Protein AF-A0AAV1D3T1-F1 (afdb_monomer)

InterPro domains:
  IPR002885 Pentatricopeptide repeat [PF01535] (42-68)
  IPR002885 Pentatricopeptide repeat [PF13812] (79-119)
  IPR002885 Pentatricopeptide repeat [TIGR00756] (79-111)
  IPR011990 Tetratricopeptide-like helical domain superfamily [G3DSA:1.25.40.10] (3-120)
  IPR044578 Pentatricopeptide repeat-containing protein BIR6-like [PTHR47003] (8-113)

Solvent-accessible surface area (backbone atoms only — not comparable to full-atom values): 6789 Å² total; per-residue (Å²): 132,88,79,65,77,54,65,70,56,56,41,50,46,45,72,68,39,84,51,67,65,61,24,49,52,55,63,58,53,54,58,73,43,79,92,45,73,85,50,66,67,45,49,34,54,50,41,43,53,27,28,74,73,65,41,52,72,63,30,51,56,52,51,58,54,44,67,78,75,51,62,45,86,64,41,54,73,38,50,40,43,48,23,40,26,30,22,79,68,70,36,53,68,65,16,50,55,47,55,62,47,29,58,82,53,69,24,77,77,48,75,68,37,55,54,34,64,76,70,87

Sequence (120 aa):
MNSSVPTKHVVAVVKHQKDTLRALEMFNSVRKDEGFKHNVLTYKCMIEKLGYHGKFEVMEDVMAKMRGEIDYALMEGVYISAVRSYGRKRKIQESIDVFERMDFYNCEPSVQAYNGIMNI

Structure (mmCIF, N/CA/C/O backbone):
data_AF-A0AAV1D3T1-F1
#
_entry.id   AF-A0AAV1D3T1-F1
#
loop_
_atom_site.group_PDB
_atom_site.id
_atom_site.type_symbol
_atom_site.label_atom_id
_atom_site.label_alt_id
_atom_site.label_comp_id
_atom_site.label_asym_id
_atom_site.label_entity_id
_atom_site.label_seq_id
_atom_site.pdbx_PDB_ins_code
_atom_site.Cartn_x
_atom_site.Cartn_y
_atom_site.Cartn_z
_atom_site.occupancy
_atom_site.B_iso_or_equiv
_atom_site.auth_seq_id
_atom_site.auth_comp_id
_atom_site.auth_asym_id
_atom_site.auth_atom_id
_atom_site.pdbx_PDB_model_num
ATOM 1 N N . MET A 1 1 ? 12.743 0.289 -30.653 1.00 34.25 1 MET A N 1
ATOM 2 C CA . MET A 1 1 ? 13.675 0.706 -29.583 1.00 34.25 1 MET A CA 1
ATOM 3 C C . MET A 1 1 ? 12.861 0.823 -28.306 1.00 34.25 1 MET A C 1
ATOM 5 O O . MET A 1 1 ? 12.015 1.701 -28.229 1.00 34.25 1 MET A O 1
ATOM 9 N N . ASN A 1 2 ? 13.034 -0.129 -27.384 1.00 39.44 2 ASN A N 1
ATOM 10 C CA . ASN A 1 2 ? 12.244 -0.260 -26.156 1.00 39.44 2 ASN A CA 1
ATOM 11 C C . ASN A 1 2 ? 12.494 0.914 -25.208 1.00 39.44 2 ASN A C 1
ATOM 13 O O . ASN A 1 2 ? 13.458 0.911 -24.444 1.00 39.44 2 ASN A O 1
ATOM 17 N N . SER A 1 3 ? 11.610 1.909 -25.223 1.00 48.03 3 SER A N 1
ATOM 18 C CA . SER A 1 3 ? 11.512 2.876 -24.134 1.00 48.03 3 SER A CA 1
ATOM 19 C C . SER A 1 3 ? 10.741 2.230 -22.982 1.00 48.03 3 S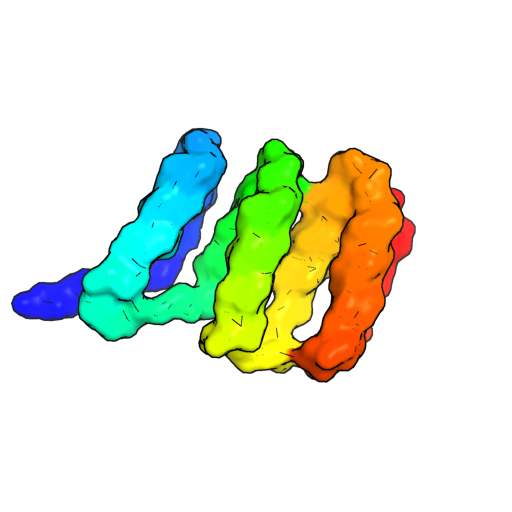ER A C 1
ATOM 21 O O . SER A 1 3 ? 9.543 2.453 -22.829 1.00 48.03 3 SER A O 1
ATOM 23 N N . SER A 1 4 ? 11.412 1.388 -22.193 1.00 64.50 4 SER A N 1
ATOM 24 C CA . SER A 1 4 ? 10.847 0.890 -20.934 1.00 64.50 4 SER A CA 1
ATOM 25 C C . SER A 1 4 ? 10.499 2.092 -20.055 1.00 64.50 4 SER A C 1
ATOM 27 O O . SER A 1 4 ? 11.377 2.906 -19.756 1.00 64.50 4 SER A O 1
ATOM 29 N N . VAL A 1 5 ? 9.223 2.247 -19.686 1.00 72.50 5 VAL A N 1
ATOM 30 C CA . VAL A 1 5 ? 8.771 3.352 -18.836 1.00 72.50 5 VAL A CA 1
ATOM 31 C C . VAL A 1 5 ? 9.469 3.244 -17.479 1.00 72.50 5 VAL A C 1
ATOM 33 O O . VAL A 1 5 ? 9.287 2.259 -16.767 1.00 72.50 5 VAL A O 1
ATOM 36 N N . PRO A 1 6 ? 10.255 4.245 -17.053 1.00 83.62 6 PRO A N 1
ATOM 37 C CA . PRO A 1 6 ? 10.890 4.176 -15.745 1.00 83.62 6 PRO A CA 1
ATOM 38 C C . PRO A 1 6 ? 9.846 4.260 -14.625 1.00 83.62 6 PRO A C 1
ATOM 40 O O . PRO A 1 6 ? 8.975 5.131 -14.653 1.00 83.62 6 PRO A O 1
ATOM 43 N N . THR A 1 7 ? 9.988 3.445 -13.580 1.00 87.25 7 THR A N 1
ATOM 44 C CA . THR A 1 7 ? 9.088 3.426 -12.405 1.00 87.25 7 THR A CA 1
ATOM 45 C C . THR A 1 7 ? 8.912 4.803 -11.751 1.00 87.25 7 THR A C 1
ATOM 47 O O . THR A 1 7 ? 7.825 5.134 -11.282 1.00 87.25 7 THR A O 1
ATOM 50 N N . LYS A 1 8 ? 9.936 5.669 -11.805 1.00 88.75 8 LYS A N 1
ATOM 51 C CA . LYS A 1 8 ? 9.853 7.077 -11.369 1.00 88.75 8 LYS A CA 1
ATOM 52 C C . LYS A 1 8 ? 8.778 7.892 -12.102 1.00 88.75 8 LYS A C 1
ATOM 54 O O . LYS A 1 8 ? 8.141 8.738 -11.480 1.00 88.75 8 LYS A O 1
ATOM 59 N N . HIS A 1 9 ? 8.547 7.634 -13.392 1.00 91.06 9 HIS A N 1
ATOM 60 C CA . HIS A 1 9 ? 7.498 8.311 -14.156 1.00 91.06 9 HIS A CA 1
ATOM 61 C C . HIS A 1 9 ? 6.120 7.829 -13.717 1.00 91.06 9 HIS A C 1
ATOM 63 O O . HIS A 1 9 ? 5.231 8.651 -13.529 1.00 91.06 9 HIS A O 1
ATOM 69 N N . VAL A 1 10 ? 5.962 6.528 -13.457 1.00 94.31 10 VAL A N 1
ATOM 70 C CA . VAL A 1 10 ? 4.715 5.972 -12.911 1.00 94.31 10 VAL A CA 1
ATOM 71 C C . VAL A 1 10 ? 4.389 6.609 -11.560 1.00 94.31 10 VAL A C 1
ATOM 73 O O . VAL A 1 10 ? 3.282 7.104 -11.372 1.00 94.31 10 VAL A O 1
ATOM 76 N N . VAL A 1 11 ? 5.364 6.695 -10.647 1.00 96.06 11 VAL A N 1
ATOM 77 C CA . VAL A 1 11 ? 5.190 7.388 -9.357 1.00 96.06 11 VAL A CA 1
ATOM 78 C C . VAL A 1 11 ? 4.788 8.852 -9.563 1.00 96.06 11 VAL A C 1
ATOM 80 O O . VAL A 1 11 ? 3.871 9.336 -8.902 1.00 96.06 11 VAL A O 1
ATOM 83 N N . ALA A 1 12 ? 5.442 9.567 -10.484 1.00 95.69 12 ALA A N 1
ATOM 84 C CA . ALA A 1 12 ? 5.111 10.960 -10.773 1.00 95.69 12 ALA A CA 1
ATOM 85 C C . ALA A 1 12 ? 3.676 11.112 -11.304 1.00 95.69 12 ALA A C 1
ATOM 87 O O . ALA A 1 12 ? 2.946 11.978 -10.822 1.00 95.69 12 ALA A O 1
ATOM 88 N N . VAL A 1 13 ? 3.254 10.255 -12.237 1.00 95.12 13 VAL A N 1
ATOM 89 C CA . VAL A 1 13 ? 1.890 10.247 -12.784 1.00 95.12 13 VAL A CA 1
ATOM 90 C C . VAL A 1 13 ? 0.871 9.968 -11.685 1.00 95.12 13 VAL A C 1
ATOM 92 O O . VAL A 1 13 ? -0.078 10.735 -11.541 1.00 95.12 13 VAL A O 1
ATOM 95 N N . VAL A 1 14 ? 1.085 8.937 -10.861 1.00 97.06 14 VAL A N 1
ATOM 96 C CA . VAL A 1 14 ? 0.172 8.598 -9.758 1.00 97.06 14 VAL A CA 1
ATOM 97 C C . VAL A 1 14 ? 0.029 9.773 -8.789 1.00 97.06 14 VAL A C 1
ATOM 99 O O . VAL A 1 14 ? -1.091 10.137 -8.432 1.00 97.06 14 VAL A O 1
ATOM 102 N N . LYS A 1 15 ? 1.136 10.419 -8.401 1.00 94.94 15 LYS A N 1
ATOM 103 C CA . LYS A 1 15 ? 1.104 11.564 -7.476 1.00 94.94 15 LYS A CA 1
ATOM 104 C C . LYS A 1 15 ? 0.332 12.760 -8.032 1.00 94.94 15 LYS A C 1
ATOM 106 O O . LYS A 1 15 ? -0.489 13.324 -7.313 1.00 94.94 15 LYS A O 1
ATOM 111 N N . HIS A 1 16 ? 0.581 13.140 -9.285 1.00 95.06 16 HIS A N 1
ATOM 112 C CA . HIS A 1 16 ? 0.060 14.390 -9.853 1.00 95.06 16 HIS A CA 1
ATOM 113 C C . HIS A 1 16 ? -1.288 14.244 -10.563 1.00 95.06 16 HIS A C 1
ATOM 115 O O . HIS A 1 16 ? -1.979 15.244 -10.766 1.00 95.06 16 HIS A O 1
ATOM 121 N N . GLN A 1 17 ? -1.695 13.027 -10.932 1.00 97.25 17 GLN A N 1
ATOM 122 C CA . GLN A 1 17 ? -3.018 12.800 -11.497 1.00 97.25 17 GLN A CA 1
ATOM 123 C C . GLN A 1 17 ? -4.090 13.106 -10.440 1.00 97.25 17 GLN A C 1
ATOM 125 O O . GLN A 1 17 ? -4.105 12.519 -9.355 1.00 97.25 17 GLN A O 1
ATOM 130 N N . LYS A 1 18 ? -4.986 14.051 -10.748 1.00 94.44 18 LYS A N 1
ATOM 131 C CA . LYS A 1 18 ? -6.001 14.544 -9.803 1.00 94.44 18 LYS A CA 1
ATOM 132 C C . LYS A 1 18 ? -7.048 13.477 -9.504 1.00 94.44 18 LYS A C 1
ATOM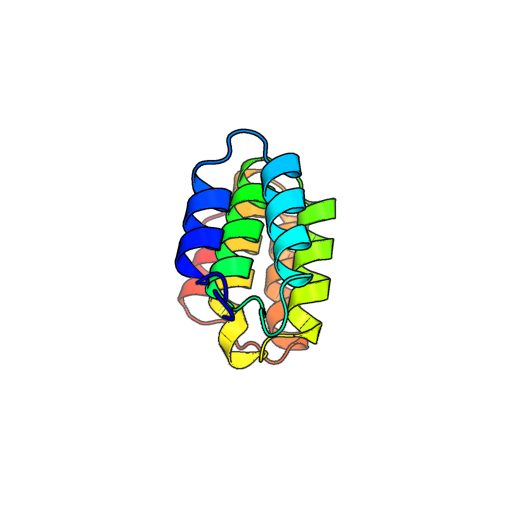 134 O O . LYS A 1 18 ? -7.399 13.269 -8.346 1.00 94.44 18 LYS A O 1
ATOM 139 N N . ASP A 1 19 ? -7.511 12.790 -10.544 1.00 97.25 19 ASP A N 1
ATOM 140 C CA . ASP A 1 19 ? -8.485 11.716 -10.402 1.00 97.25 19 ASP A CA 1
ATOM 141 C C . ASP A 1 19 ? -7.799 10.417 -9.957 1.00 97.25 19 ASP A C 1
ATOM 143 O O . ASP A 1 19 ? -6.858 9.929 -10.584 1.00 97.25 19 ASP A O 1
ATOM 147 N N . THR A 1 20 ? -8.265 9.850 -8.848 1.00 96.94 20 THR A N 1
ATOM 148 C CA . THR A 1 20 ? -7.643 8.659 -8.255 1.00 96.94 20 THR A CA 1
ATOM 149 C C . THR A 1 20 ? -7.859 7.400 -9.087 1.00 96.94 20 THR A C 1
ATOM 151 O O . THR A 1 20 ? -6.948 6.579 -9.180 1.00 96.94 20 THR A O 1
ATOM 154 N N . LEU A 1 21 ? -9.027 7.247 -9.711 1.00 96.38 21 LEU A N 1
ATOM 155 C CA . LEU A 1 21 ? -9.329 6.077 -10.533 1.00 96.38 21 LEU A CA 1
ATOM 156 C C . LEU A 1 21 ? -8.618 6.172 -11.881 1.00 96.38 21 LEU A C 1
ATOM 158 O O . LEU A 1 21 ? -8.043 5.189 -12.332 1.00 96.38 21 LEU A O 1
ATOM 162 N N . ARG A 1 22 ? -8.503 7.372 -12.455 1.00 97.50 22 ARG A N 1
ATOM 163 C CA . ARG A 1 22 ? -7.675 7.595 -13.647 1.00 97.50 22 ARG A CA 1
ATOM 164 C C . ARG A 1 22 ? -6.190 7.342 -13.380 1.00 97.50 22 ARG A C 1
ATOM 166 O O . ARG A 1 22 ? -5.489 6.811 -14.238 1.00 97.50 22 ARG A O 1
ATOM 173 N N . ALA A 1 23 ? -5.691 7.706 -12.196 1.00 97.81 23 ALA A N 1
ATOM 174 C CA . ALA A 1 23 ? -4.325 7.370 -11.788 1.00 97.81 23 ALA A CA 1
ATOM 175 C C . ALA A 1 23 ? -4.119 5.848 -11.747 1.00 97.81 23 ALA A C 1
ATOM 177 O O . ALA A 1 23 ? -3.095 5.353 -12.215 1.00 97.81 23 ALA A O 1
ATOM 178 N N . LEU A 1 24 ? -5.113 5.114 -11.242 1.00 98.00 24 LEU A N 1
ATOM 179 C CA . LEU A 1 24 ? -5.109 3.656 -11.209 1.00 98.00 24 LEU A CA 1
ATOM 180 C C . LEU A 1 24 ? -5.201 3.031 -12.609 1.00 98.00 24 LEU A C 1
ATOM 182 O O . LEU A 1 24 ? -4.505 2.059 -12.890 1.00 98.00 24 LEU A O 1
ATOM 186 N N . GLU A 1 25 ? -6.021 3.577 -13.503 1.00 97.19 25 GLU A N 1
ATOM 187 C CA . GLU A 1 25 ? -6.086 3.139 -14.902 1.00 97.19 25 GLU A CA 1
ATOM 188 C C . GLU A 1 25 ? -4.717 3.252 -15.577 1.00 97.19 25 GLU A C 1
ATOM 190 O O . GLU A 1 25 ? -4.252 2.286 -16.179 1.00 97.19 25 GLU A O 1
ATOM 195 N N . MET A 1 26 ? -4.034 4.390 -15.408 1.00 95.44 26 MET A N 1
ATOM 196 C CA . MET A 1 26 ? -2.679 4.613 -15.929 1.00 95.44 26 MET A CA 1
ATOM 197 C C . MET A 1 26 ? -1.647 3.680 -15.277 1.00 95.44 26 MET A C 1
ATOM 199 O O . MET A 1 26 ? -0.782 3.120 -15.951 1.00 95.44 26 MET A O 1
ATOM 203 N N . PHE A 1 27 ? -1.757 3.470 -13.963 1.00 96.31 27 PHE A N 1
ATOM 204 C CA . PHE A 1 27 ? -0.942 2.503 -13.229 1.00 96.31 27 PHE A CA 1
ATOM 205 C C . PHE A 1 27 ? -1.129 1.077 -13.771 1.00 96.31 27 PHE A C 1
ATOM 207 O O . PHE A 1 27 ? -0.170 0.321 -13.884 1.00 96.31 27 PHE A O 1
ATOM 214 N N . ASN A 1 28 ? -2.344 0.689 -14.148 1.00 95.62 28 ASN A N 1
ATOM 215 C CA . ASN A 1 28 ? -2.594 -0.626 -14.729 1.00 95.62 28 ASN A CA 1
ATOM 216 C C . ASN A 1 28 ? -2.166 -0.701 -16.201 1.00 95.62 28 ASN A C 1
ATOM 218 O O . ASN A 1 28 ? -1.682 -1.746 -16.633 1.00 95.62 28 ASN A O 1
ATOM 222 N N . SER A 1 29 ? -2.312 0.381 -16.972 1.00 93.56 29 SER A N 1
ATOM 223 C CA . SER A 1 29 ? -2.023 0.378 -18.408 1.00 93.56 29 SER A CA 1
ATOM 224 C C . SER A 1 29 ? -0.543 0.189 -18.719 1.00 93.56 29 SER A C 1
ATOM 226 O O . SER A 1 29 ? -0.233 -0.521 -19.667 1.00 93.56 29 SER A O 1
ATOM 228 N N . VAL A 1 30 ? 0.363 0.750 -17.906 1.00 92.31 30 VAL A N 1
ATOM 229 C CA . VAL A 1 30 ? 1.824 0.626 -18.112 1.00 92.31 30 VAL A CA 1
ATOM 230 C C . VAL A 1 30 ? 2.322 -0.821 -18.010 1.00 92.31 30 VAL A C 1
ATOM 232 O O . VAL A 1 30 ? 3.373 -1.161 -18.532 1.00 92.31 30 VAL A O 1
ATOM 235 N N . ARG A 1 31 ? 1.541 -1.727 -17.408 1.00 88.00 31 ARG A N 1
ATOM 236 C CA . ARG A 1 31 ? 1.854 -3.167 -17.386 1.00 88.00 31 ARG A CA 1
ATOM 237 C C . ARG A 1 31 ? 1.792 -3.823 -18.767 1.00 88.00 31 ARG A C 1
ATOM 239 O O . ARG A 1 31 ? 2.281 -4.935 -18.920 1.00 88.00 31 ARG A O 1
ATOM 246 N N . LYS A 1 32 ? 1.132 -3.180 -19.737 1.00 88.00 32 LYS A N 1
ATOM 247 C CA . LYS A 1 32 ? 1.070 -3.644 -21.129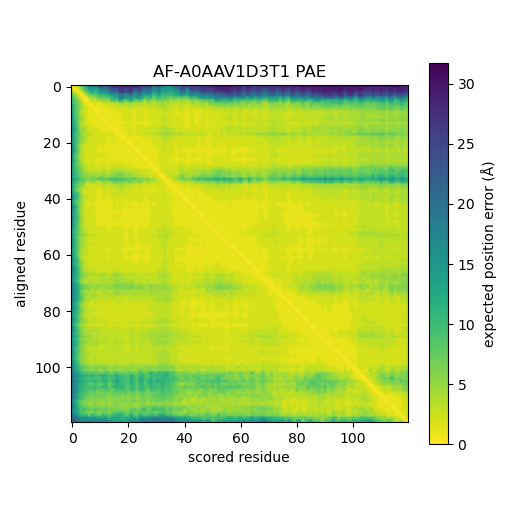 1.00 88.00 32 LYS A CA 1
ATOM 248 C C . LYS A 1 32 ? 2.370 -3.362 -21.882 1.00 88.00 32 LYS A C 1
ATOM 250 O O . LYS A 1 32 ? 2.583 -3.963 -22.930 1.00 88.00 32 LYS A O 1
ATOM 255 N N . ASP A 1 33 ? 3.217 -2.477 -21.359 1.00 86.88 33 ASP A N 1
ATOM 256 C CA . ASP A 1 33 ? 4.509 -2.179 -21.959 1.00 86.88 33 ASP A CA 1
ATOM 257 C C . ASP A 1 33 ? 5.465 -3.345 -21.689 1.00 86.88 33 ASP A C 1
ATOM 259 O O . ASP A 1 33 ? 5.658 -3.764 -20.542 1.00 86.88 33 ASP A O 1
ATOM 263 N N . GLU A 1 34 ? 6.058 -3.888 -22.753 1.00 83.94 34 GLU A N 1
ATOM 264 C CA . GLU A 1 34 ? 6.909 -5.071 -22.656 1.00 83.94 34 GLU A CA 1
ATOM 265 C C . GLU A 1 34 ? 8.040 -4.882 -21.636 1.00 83.94 34 GLU A C 1
ATOM 267 O O . GLU A 1 34 ? 8.816 -3.924 -21.675 1.00 83.94 34 GLU A O 1
ATOM 272 N N . GLY A 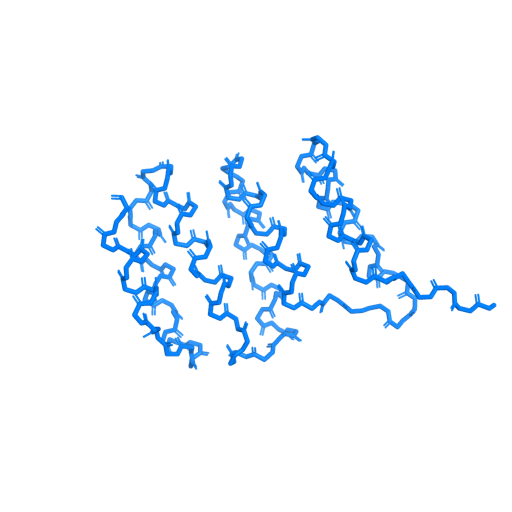1 35 ? 8.135 -5.835 -20.707 1.00 84.12 35 GLY A N 1
ATOM 273 C CA . GLY A 1 35 ? 9.179 -5.867 -19.685 1.00 84.12 35 GLY A CA 1
ATOM 274 C C . GLY A 1 35 ? 8.963 -4.920 -18.501 1.00 84.12 35 GLY A C 1
ATOM 275 O O . GLY A 1 35 ? 9.774 -4.944 -17.575 1.00 84.12 35 GLY A O 1
ATOM 276 N N . PHE A 1 36 ? 7.891 -4.120 -18.471 1.00 90.62 36 PHE A N 1
ATOM 277 C CA . PHE A 1 36 ? 7.584 -3.299 -17.303 1.00 90.62 36 PHE A CA 1
ATOM 278 C C . PHE A 1 36 ? 6.966 -4.137 -16.175 1.00 90.62 36 PHE A C 1
ATOM 280 O O . PHE A 1 36 ? 5.996 -4.872 -16.364 1.00 90.62 36 PHE A O 1
ATOM 287 N N . LYS A 1 37 ? 7.501 -3.978 -14.961 1.00 91.62 37 LYS A N 1
ATOM 288 C CA . LYS A 1 37 ? 6.931 -4.530 -13.729 1.00 91.62 37 LYS A CA 1
ATOM 289 C C . LYS A 1 37 ? 6.892 -3.450 -12.660 1.00 91.62 37 LYS A C 1
ATOM 291 O O . LYS A 1 37 ? 7.861 -2.712 -12.472 1.00 91.62 37 LYS A O 1
ATOM 296 N N . HIS A 1 38 ? 5.772 -3.381 -11.947 1.00 94.69 38 HIS A N 1
ATOM 297 C CA . HIS A 1 38 ? 5.676 -2.537 -10.762 1.00 94.69 38 HIS A CA 1
ATOM 298 C C . HIS A 1 38 ? 6.639 -3.035 -9.690 1.00 94.69 38 HIS A C 1
ATOM 300 O O . HIS A 1 38 ? 6.865 -4.232 -9.544 1.00 94.69 38 HIS A O 1
ATOM 306 N N . ASN A 1 39 ? 7.195 -2.098 -8.933 1.00 94.31 39 ASN A N 1
ATOM 307 C CA . ASN A 1 39 ? 8.003 -2.380 -7.759 1.00 94.31 39 ASN A CA 1
ATOM 308 C C . ASN A 1 39 ? 7.290 -1.887 -6.492 1.00 94.31 39 ASN A C 1
ATOM 310 O O . ASN A 1 39 ? 6.212 -1.286 -6.541 1.00 94.31 39 ASN A O 1
ATOM 314 N N . VAL A 1 40 ? 7.916 -2.111 -5.338 1.00 94.69 40 VAL A N 1
ATOM 315 C CA . VAL A 1 40 ? 7.376 -1.676 -4.043 1.00 94.69 40 VAL A CA 1
ATOM 316 C C . VAL A 1 40 ? 7.040 -0.178 -4.010 1.00 94.69 40 VAL A C 1
ATOM 318 O O . VAL A 1 40 ? 6.021 0.210 -3.447 1.00 94.69 40 VAL A O 1
ATOM 321 N N . LEU A 1 41 ? 7.837 0.681 -4.658 1.00 94.81 41 LEU A N 1
ATOM 322 C CA . LEU A 1 41 ? 7.630 2.133 -4.635 1.00 94.81 41 LEU A CA 1
ATOM 323 C C . LEU A 1 41 ? 6.388 2.550 -5.426 1.00 94.81 41 LEU A C 1
ATOM 325 O O . LEU A 1 41 ? 5.619 3.395 -4.962 1.00 94.81 41 LEU A O 1
ATOM 329 N N . THR A 1 42 ? 6.177 1.963 -6.605 1.00 96.56 42 THR A N 1
ATOM 330 C CA . THR A 1 42 ? 4.978 2.222 -7.413 1.00 96.56 42 THR A CA 1
ATOM 331 C C . THR A 1 42 ? 3.723 1.735 -6.693 1.00 96.56 42 THR A C 1
ATOM 333 O O . THR A 1 42 ? 2.738 2.472 -6.642 1.00 96.56 42 THR A O 1
ATOM 336 N N . TYR A 1 43 ? 3.776 0.555 -6.062 1.00 97.62 43 TYR A N 1
ATOM 337 C CA . TYR A 1 43 ? 2.665 0.030 -5.264 1.00 97.62 43 TYR A CA 1
ATOM 338 C C . TYR A 1 43 ? 2.365 0.904 -4.048 1.00 97.62 43 TYR A C 1
ATOM 340 O O . TYR A 1 43 ? 1.229 1.347 -3.890 1.00 97.62 43 TYR A O 1
ATOM 348 N N . LYS A 1 44 ? 3.382 1.237 -3.243 1.00 97.06 44 LYS A N 1
ATOM 349 C CA . LYS A 1 44 ? 3.238 2.121 -2.079 1.00 97.06 44 LYS A CA 1
ATOM 350 C C . LYS A 1 44 ? 2.555 3.434 -2.451 1.00 97.06 44 LYS A C 1
ATOM 352 O O . LYS A 1 44 ? 1.591 3.832 -1.807 1.00 97.06 44 LYS A O 1
ATOM 357 N N . CYS A 1 45 ? 3.019 4.071 -3.525 1.00 97.69 45 CYS A N 1
ATOM 358 C CA . CYS A 1 45 ? 2.467 5.336 -3.998 1.00 97.69 45 CYS A CA 1
ATOM 359 C C . CYS A 1 45 ? 0.985 5.221 -4.397 1.00 97.69 45 CYS A C 1
ATOM 361 O O . CYS A 1 45 ? 0.199 6.131 -4.125 1.00 97.69 45 CYS A O 1
ATOM 363 N N . MET A 1 46 ? 0.596 4.124 -5.054 1.00 98.44 46 MET A N 1
ATOM 364 C CA . MET A 1 46 ? -0.791 3.893 -5.460 1.00 98.44 46 MET A CA 1
ATOM 365 C C . MET A 1 46 ? -1.687 3.606 -4.245 1.00 98.44 46 MET A C 1
ATOM 367 O O . MET A 1 46 ? -2.758 4.200 -4.123 1.00 98.44 46 MET A O 1
ATOM 371 N N . ILE A 1 47 ? -1.220 2.775 -3.307 1.00 98.19 47 ILE A N 1
ATOM 372 C CA . ILE A 1 47 ? -1.916 2.461 -2.049 1.00 98.19 47 ILE A CA 1
ATOM 373 C C . ILE A 1 47 ? -2.143 3.717 -1.206 1.00 98.19 47 ILE A C 1
ATOM 375 O O . ILE A 1 47 ? -3.269 3.976 -0.790 1.00 98.19 47 ILE A O 1
ATOM 379 N N . GLU A 1 48 ? -1.118 4.554 -1.024 1.00 97.56 48 GLU A N 1
ATOM 380 C CA . GLU A 1 48 ? -1.239 5.819 -0.288 1.00 97.56 48 GLU A CA 1
ATOM 381 C C . GLU A 1 48 ? -2.287 6.749 -0.905 1.00 97.56 48 GLU A C 1
ATOM 383 O O . GLU A 1 48 ? -3.086 7.353 -0.186 1.00 97.56 48 GLU A O 1
ATOM 388 N N . LYS A 1 49 ? -2.322 6.850 -2.239 1.00 98.12 49 LYS A N 1
ATOM 389 C CA . LYS A 1 49 ? -3.308 7.683 -2.933 1.00 98.12 49 LYS A CA 1
ATOM 390 C C . LYS A 1 49 ? -4.728 7.137 -2.773 1.00 98.12 49 LYS A C 1
ATOM 392 O O . LYS A 1 49 ? -5.633 7.906 -2.449 1.00 98.12 49 LYS A O 1
ATOM 397 N N . LEU A 1 50 ? -4.933 5.833 -2.970 1.00 98.44 50 LEU A N 1
ATOM 398 C CA . LEU A 1 50 ? -6.246 5.199 -2.794 1.00 98.44 50 LEU A CA 1
ATOM 399 C C . LEU A 1 50 ? -6.747 5.363 -1.358 1.00 98.44 50 LEU A C 1
ATOM 401 O O . LEU A 1 50 ? -7.877 5.811 -1.151 1.00 98.44 50 LEU A O 1
ATOM 405 N N . GLY A 1 51 ? -5.884 5.086 -0.379 1.00 97.69 51 GLY A N 1
ATOM 406 C CA . GLY A 1 51 ? -6.178 5.233 1.041 1.00 97.69 51 GLY A CA 1
ATOM 407 C C . GLY A 1 51 ? -6.520 6.672 1.436 1.00 97.69 51 GLY A C 1
ATOM 408 O O . GLY A 1 51 ? -7.527 6.912 2.104 1.00 97.69 51 GLY A O 1
ATOM 409 N N . TYR A 1 52 ? -5.760 7.658 0.949 1.00 96.44 52 TYR A N 1
ATOM 410 C CA . TYR A 1 52 ? -6.037 9.080 1.191 1.00 96.44 52 TYR A CA 1
ATOM 411 C C . TYR A 1 52 ? -7.446 9.493 0.724 1.00 96.44 52 TYR A C 1
ATOM 413 O O . TYR A 1 52 ? -8.177 10.193 1.439 1.00 96.44 52 TYR A O 1
ATOM 421 N N . HIS A 1 53 ? -7.863 8.999 -0.444 1.00 97.06 53 HIS A N 1
ATOM 422 C CA . HIS A 1 53 ? -9.187 9.251 -1.016 1.00 97.06 53 HIS A CA 1
ATOM 423 C C . HIS A 1 53 ? -10.273 8.264 -0.549 1.00 97.06 53 HIS A C 1
ATOM 425 O O . HIS A 1 53 ? -11.407 8.344 -1.019 1.00 97.06 53 HIS A O 1
ATOM 431 N N . GLY A 1 54 ? -9.964 7.362 0.388 1.00 96.88 54 GLY A N 1
ATOM 432 C CA . GLY A 1 54 ? -10.919 6.411 0.964 1.00 96.88 54 GLY A CA 1
ATOM 433 C C . GLY A 1 54 ? -11.404 5.324 -0.000 1.00 96.88 54 GLY A C 1
ATOM 434 O O . GLY A 1 54 ? -12.449 4.722 0.232 1.00 96.88 54 GLY A O 1
ATOM 435 N N . LYS A 1 55 ? -10.673 5.065 -1.089 1.00 98.06 55 LYS A N 1
ATOM 436 C CA . LYS A 1 55 ? -10.985 4.021 -2.080 1.00 98.06 55 LYS A CA 1
ATOM 437 C C . LYS A 1 55 ? -10.475 2.657 -1.603 1.00 98.06 55 LYS A C 1
ATOM 439 O O . LYS A 1 55 ? -9.637 2.043 -2.252 1.00 98.06 55 LYS A O 1
ATOM 444 N N . PHE A 1 56 ? -10.946 2.223 -0.436 1.00 97.81 56 PHE A N 1
ATOM 445 C CA . PHE A 1 56 ? -10.383 1.090 0.307 1.00 97.81 56 PHE A CA 1
ATOM 446 C C . PHE A 1 56 ? -10.581 -0.272 -0.354 1.00 97.81 56 PHE A C 1
ATOM 448 O O . PHE A 1 56 ? -9.652 -1.063 -0.364 1.00 97.81 56 PHE A O 1
ATOM 455 N N . GLU A 1 57 ? -11.743 -0.529 -0.950 1.00 97.69 57 GLU A N 1
ATOM 456 C CA . GLU A 1 57 ? -11.992 -1.772 -1.696 1.00 97.69 57 GLU A CA 1
ATOM 457 C C . GLU A 1 57 ? -10.958 -1.949 -2.819 1.00 97.69 57 GLU A C 1
ATOM 459 O O . GLU A 1 57 ? -10.219 -2.926 -2.874 1.00 97.69 57 GLU A O 1
ATOM 464 N N . VAL A 1 58 ? -10.787 -0.901 -3.623 1.00 98.25 58 VAL A N 1
ATOM 465 C CA . VAL A 1 58 ? -9.801 -0.864 -4.706 1.00 98.25 58 VAL A CA 1
ATOM 466 C C . VAL A 1 58 ? -8.360 -0.900 -4.176 1.00 98.25 58 VAL A C 1
ATOM 468 O O . VAL A 1 58 ? -7.465 -1.447 -4.818 1.00 98.25 58 VAL A O 1
ATOM 471 N N . MET A 1 59 ? -8.104 -0.312 -3.004 1.00 98.25 59 MET A N 1
ATOM 472 C CA . MET A 1 59 ? -6.805 -0.388 -2.332 1.00 98.25 59 MET A CA 1
ATOM 473 C C . MET A 1 59 ? -6.450 -1.834 -1.969 1.00 98.25 59 MET A C 1
ATOM 475 O O . MET A 1 59 ? -5.328 -2.261 -2.236 1.00 98.25 59 MET A O 1
ATOM 479 N N . GLU A 1 60 ? -7.396 -2.594 -1.417 1.00 97.38 60 GLU A N 1
ATOM 480 C CA . GLU A 1 60 ? -7.216 -4.011 -1.087 1.00 97.38 60 GLU A CA 1
ATOM 481 C C . GLU A 1 60 ? -6.958 -4.859 -2.338 1.00 97.38 60 GLU A C 1
ATOM 483 O O . GLU A 1 60 ? -6.044 -5.685 -2.322 1.00 97.38 60 GLU A O 1
ATOM 488 N N . ASP A 1 61 ? -7.647 -4.591 -3.453 1.00 97.69 61 ASP A N 1
ATOM 489 C CA . ASP A 1 61 ? -7.375 -5.254 -4.738 1.00 97.69 61 ASP A CA 1
ATOM 490 C C . ASP A 1 61 ? -5.937 -5.018 -5.220 1.00 97.69 61 ASP A C 1
ATOM 492 O O . ASP A 1 61 ? -5.265 -5.924 -5.724 1.00 97.69 61 ASP A O 1
ATOM 496 N N . VAL A 1 62 ? -5.437 -3.787 -5.074 1.00 97.81 62 VAL A N 1
ATOM 497 C CA . VAL A 1 62 ? -4.056 -3.440 -5.436 1.00 97.81 62 VAL A CA 1
ATOM 498 C C . VAL A 1 62 ? -3.060 -4.129 -4.500 1.00 97.81 62 VAL A C 1
ATOM 500 O O . VAL A 1 62 ? -2.044 -4.638 -4.978 1.00 97.81 62 VAL A O 1
ATOM 503 N N . MET A 1 63 ? -3.347 -4.218 -3.196 1.00 95.88 63 MET A N 1
ATOM 504 C CA . MET A 1 63 ? -2.504 -4.971 -2.259 1.00 95.88 63 MET A CA 1
ATOM 505 C C . MET A 1 63 ? -2.502 -6.470 -2.565 1.00 95.88 63 MET A C 1
ATOM 507 O O . MET A 1 63 ? -1.452 -7.104 -2.498 1.00 95.88 63 MET A O 1
ATOM 511 N N . ALA A 1 64 ? -3.650 -7.044 -2.931 1.00 95.00 64 ALA A N 1
ATOM 512 C CA . ALA A 1 64 ? -3.753 -8.448 -3.315 1.00 95.00 64 ALA A CA 1
ATOM 513 C C . ALA A 1 64 ? -2.883 -8.770 -4.533 1.00 95.00 64 ALA A C 1
ATOM 515 O O . ALA A 1 64 ? -2.162 -9.766 -4.522 1.00 95.00 64 ALA A O 1
ATOM 516 N N . LYS A 1 65 ? -2.874 -7.890 -5.540 1.00 95.19 65 LYS A N 1
ATOM 517 C CA . LYS A 1 65 ? -1.979 -8.015 -6.700 1.00 95.19 65 LYS A CA 1
ATOM 518 C C . LYS A 1 65 ? -0.508 -7.891 -6.309 1.00 95.19 65 LYS A C 1
ATOM 520 O O . LYS A 1 65 ? 0.301 -8.707 -6.737 1.00 95.19 65 LYS A O 1
ATOM 525 N N . MET A 1 66 ? -0.166 -6.919 -5.459 1.00 95.31 66 MET A N 1
ATOM 526 C CA . MET A 1 66 ? 1.204 -6.729 -4.971 1.00 95.31 66 MET A CA 1
ATOM 527 C C . MET A 1 66 ? 1.756 -7.995 -4.302 1.00 95.31 66 MET A C 1
ATOM 529 O O . MET A 1 66 ? 2.902 -8.359 -4.557 1.00 95.31 66 MET A O 1
ATOM 533 N N . ARG A 1 67 ? 0.942 -8.687 -3.492 1.00 91.94 67 ARG A N 1
ATOM 534 C CA . ARG A 1 67 ? 1.340 -9.928 -2.804 1.00 91.94 67 ARG A CA 1
ATOM 535 C C . ARG A 1 67 ? 1.759 -11.059 -3.746 1.00 91.94 67 ARG A C 1
ATOM 537 O O . ARG A 1 67 ? 2.537 -11.911 -3.343 1.00 91.94 67 ARG A O 1
ATOM 544 N N . GLY A 1 68 ? 1.262 -11.067 -4.984 1.00 91.88 68 GLY A N 1
ATOM 545 C CA . GLY A 1 68 ? 1.659 -12.044 -6.001 1.00 91.88 68 GLY A CA 1
ATOM 546 C C . GLY A 1 68 ? 2.910 -11.661 -6.798 1.00 91.88 68 GLY A C 1
ATOM 547 O O . GLY A 1 68 ? 3.361 -12.449 -7.624 1.00 91.88 68 GLY A O 1
ATOM 548 N N . GLU A 1 69 ? 3.451 -10.454 -6.607 1.00 91.56 69 GLU A N 1
ATOM 549 C CA . GLU A 1 69 ? 4.482 -9.883 -7.487 1.00 91.56 69 GLU A CA 1
ATOM 550 C C . GLU A 1 69 ? 5.732 -9.389 -6.763 1.00 91.56 69 GLU A C 1
ATOM 552 O O . GLU A 1 69 ? 6.803 -9.330 -7.368 1.00 91.56 69 GLU A O 1
ATOM 557 N N . ILE A 1 70 ? 5.596 -8.993 -5.500 1.00 93.38 70 ILE A N 1
ATOM 558 C CA . ILE A 1 70 ? 6.672 -8.432 -4.687 1.00 93.38 70 ILE A CA 1
ATOM 559 C C . ILE A 1 70 ? 7.089 -9.466 -3.636 1.00 93.38 70 ILE A C 1
ATOM 561 O O . ILE A 1 70 ? 6.277 -10.271 -3.192 1.00 93.38 70 ILE A O 1
ATOM 565 N N . ASP A 1 71 ? 8.361 -9.453 -3.244 1.00 90.50 71 ASP A N 1
ATOM 566 C CA . ASP A 1 71 ? 8.843 -10.227 -2.099 1.00 90.50 71 ASP A CA 1
ATOM 567 C C . ASP A 1 71 ? 8.250 -9.655 -0.802 1.00 90.50 71 ASP A C 1
ATOM 569 O O . ASP A 1 71 ? 8.247 -8.435 -0.597 1.00 90.50 71 ASP A O 1
ATOM 573 N N . TYR A 1 72 ? 7.753 -10.526 0.072 1.00 86.69 72 TYR A N 1
ATOM 574 C CA . TYR A 1 72 ? 7.147 -10.146 1.341 1.00 86.69 72 TYR A CA 1
ATOM 575 C C . TYR A 1 72 ? 8.074 -9.284 2.210 1.00 86.69 72 TYR A C 1
ATOM 577 O O . TYR A 1 72 ? 7.605 -8.322 2.821 1.00 86.69 72 TYR A O 1
ATOM 585 N N . ALA A 1 73 ? 9.388 -9.535 2.175 1.00 86.31 73 ALA A N 1
ATOM 586 C CA . ALA A 1 73 ? 10.384 -8.784 2.942 1.00 86.31 73 ALA A CA 1
ATOM 587 C C . ALA A 1 73 ? 10.447 -7.291 2.562 1.00 86.31 73 ALA A C 1
ATOM 589 O O . ALA A 1 73 ? 10.977 -6.469 3.307 1.00 86.31 73 ALA A O 1
ATOM 590 N N . LEU A 1 74 ? 9.903 -6.916 1.400 1.00 88.94 74 LEU A N 1
ATOM 591 C CA . LEU A 1 74 ? 9.881 -5.539 0.908 1.00 88.94 74 LEU A CA 1
ATOM 592 C C . LEU A 1 74 ? 8.544 -4.831 1.167 1.00 88.94 74 LEU A C 1
ATOM 594 O O . LEU A 1 74 ? 8.435 -3.631 0.916 1.00 88.94 74 LEU A O 1
ATOM 598 N N . MET A 1 75 ? 7.507 -5.532 1.634 1.00 91.81 75 MET A N 1
ATOM 599 C CA . MET A 1 75 ? 6.143 -4.991 1.672 1.00 91.81 75 MET A CA 1
ATOM 600 C C . MET A 1 75 ? 5.825 -4.152 2.909 1.00 91.81 75 MET A C 1
ATOM 602 O O . MET A 1 75 ? 4.824 -3.432 2.891 1.00 91.81 75 MET A O 1
ATOM 606 N N . GLU A 1 76 ? 6.648 -4.196 3.958 1.00 92.19 76 GLU A N 1
ATOM 607 C CA . GLU A 1 76 ? 6.349 -3.581 5.260 1.00 92.19 76 GLU A CA 1
ATOM 608 C C . GLU A 1 76 ? 5.900 -2.118 5.134 1.00 92.19 76 GLU A C 1
ATOM 610 O O . GLU A 1 76 ? 4.843 -1.712 5.621 1.00 92.19 76 GLU A O 1
ATOM 615 N N . GLY A 1 77 ? 6.654 -1.325 4.371 1.00 92.25 77 GLY A N 1
ATOM 616 C CA . GLY A 1 77 ? 6.346 0.086 4.161 1.00 92.25 77 GLY A CA 1
ATOM 617 C C . GLY A 1 77 ? 5.007 0.345 3.460 1.00 92.25 77 GLY A C 1
ATOM 618 O O . GLY A 1 77 ? 4.489 1.455 3.576 1.00 92.25 77 GLY A O 1
ATOM 619 N N . VAL A 1 78 ? 4.456 -0.631 2.731 1.00 95.50 78 VAL A N 1
ATOM 620 C CA . VAL A 1 78 ? 3.128 -0.557 2.100 1.00 95.50 78 VAL A CA 1
ATOM 621 C C . VAL A 1 78 ? 2.037 -0.870 3.119 1.00 95.50 78 VAL A C 1
ATOM 623 O O . VAL A 1 78 ? 1.067 -0.115 3.201 1.00 95.50 78 VAL A O 1
ATOM 626 N N . TYR A 1 79 ? 2.222 -1.909 3.940 1.00 95.12 79 TYR A N 1
ATOM 627 C CA . TYR A 1 79 ? 1.297 -2.256 5.024 1.00 95.12 79 TYR A CA 1
ATO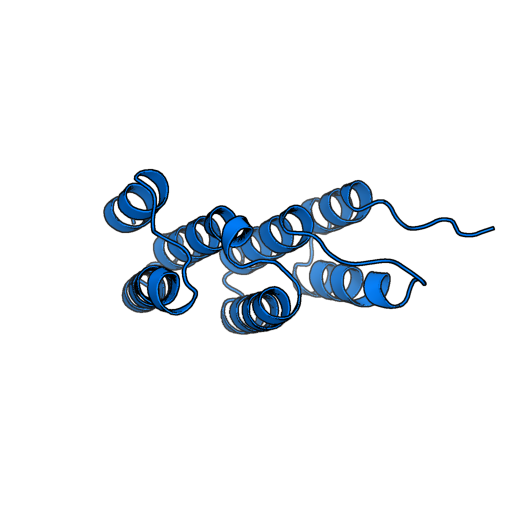M 628 C C . TYR A 1 79 ? 1.154 -1.112 6.027 1.00 95.12 79 TYR A C 1
ATOM 630 O O . TYR A 1 79 ? 0.037 -0.699 6.325 1.00 95.12 79 TYR A O 1
ATOM 638 N N . ILE A 1 80 ? 2.263 -0.497 6.450 1.00 94.62 80 ILE A N 1
ATOM 639 C CA . ILE A 1 80 ? 2.233 0.676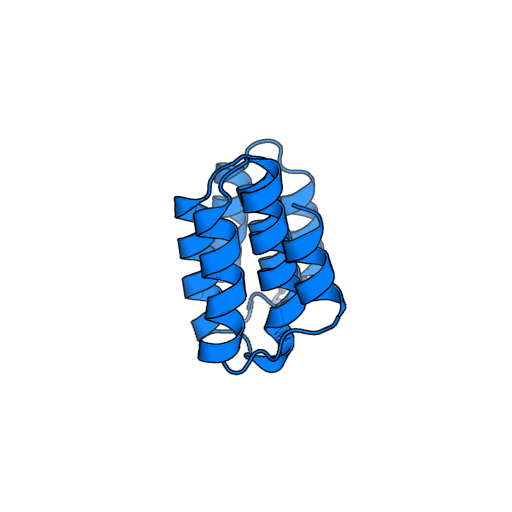 7.339 1.00 94.62 80 ILE A CA 1
ATOM 640 C C . ILE A 1 80 ? 1.426 1.828 6.715 1.00 94.62 80 ILE A C 1
ATOM 642 O O . ILE A 1 80 ? 0.653 2.502 7.404 1.00 94.62 80 ILE A O 1
ATOM 646 N N . SER A 1 81 ? 1.576 2.071 5.408 1.00 95.44 81 SER A N 1
ATOM 647 C CA . SER A 1 81 ? 0.801 3.101 4.705 1.00 95.44 81 SER A CA 1
ATOM 648 C C . SER A 1 81 ? -0.692 2.757 4.631 1.00 95.44 81 SER A C 1
ATOM 650 O O . SER A 1 81 ? -1.524 3.660 4.762 1.00 95.44 81 SER A O 1
ATOM 652 N N . ALA A 1 82 ? -1.051 1.481 4.481 1.00 96.75 82 ALA A N 1
ATOM 653 C CA . ALA A 1 82 ? -2.436 1.017 4.520 1.00 96.75 82 ALA A CA 1
ATOM 654 C C . ALA A 1 82 ? -3.051 1.148 5.929 1.00 96.75 82 ALA A C 1
ATOM 656 O O . ALA A 1 82 ? -4.099 1.784 6.055 1.00 96.75 82 ALA A O 1
ATOM 657 N N . VAL A 1 83 ? -2.365 0.678 6.983 1.00 96.00 83 VAL A N 1
ATOM 658 C CA . VAL A 1 83 ? -2.757 0.839 8.404 1.00 96.00 83 VAL A CA 1
ATOM 659 C C . VAL A 1 83 ? -3.091 2.302 8.697 1.00 96.00 83 VAL A C 1
ATOM 661 O O . VAL A 1 83 ? -4.214 2.634 9.086 1.00 96.00 83 VAL A O 1
ATOM 664 N N . ARG A 1 84 ? -2.160 3.214 8.393 1.00 95.00 84 ARG A N 1
ATOM 665 C CA . ARG A 1 84 ? -2.353 4.660 8.590 1.00 95.00 84 ARG A CA 1
ATOM 666 C C . ARG A 1 84 ? -3.506 5.228 7.763 1.00 95.00 84 ARG A C 1
ATOM 668 O O . ARG A 1 84 ? -4.166 6.167 8.202 1.00 95.00 84 ARG A O 1
ATOM 675 N N . SER A 1 85 ? -3.740 4.707 6.561 1.00 96.19 85 SER A N 1
ATOM 676 C CA . SER A 1 85 ? -4.821 5.179 5.689 1.00 96.19 85 SER A CA 1
ATOM 677 C C . SER A 1 85 ? -6.198 4.831 6.249 1.00 96.19 85 SER A C 1
ATOM 679 O O . SER A 1 85 ? -7.064 5.706 6.308 1.00 96.19 85 SER A O 1
ATOM 681 N N . TYR A 1 86 ? -6.384 3.592 6.712 1.00 97.25 86 TYR A N 1
ATOM 682 C CA . TYR A 1 86 ? -7.594 3.181 7.428 1.00 97.25 86 TYR A CA 1
ATOM 683 C C . TYR A 1 86 ? -7.782 3.990 8.710 1.00 97.25 86 TYR A C 1
ATOM 685 O O . TYR A 1 86 ? -8.856 4.557 8.937 1.00 97.25 86 TYR A O 1
ATOM 693 N N . GLY A 1 87 ? -6.705 4.150 9.480 1.00 95.81 87 GLY A N 1
ATOM 694 C CA . GLY A 1 87 ? -6.717 4.906 10.721 1.00 95.81 87 GLY A CA 1
ATOM 695 C C . GLY A 1 87 ? -7.177 6.357 10.558 1.00 95.81 87 GLY A C 1
ATOM 696 O O . GLY A 1 87 ? -8.139 6.790 11.190 1.00 95.81 87 GLY A O 1
ATOM 697 N N . ARG A 1 88 ? -6.615 7.082 9.581 1.00 94.88 88 ARG A N 1
ATOM 698 C CA . ARG A 1 88 ? -7.023 8.462 9.244 1.00 94.88 88 ARG A CA 1
ATOM 699 C C . ARG A 1 88 ? -8.498 8.602 8.856 1.00 94.88 88 ARG A C 1
ATOM 701 O O . ARG A 1 88 ? -9.042 9.703 8.933 1.00 94.88 88 ARG A O 1
ATOM 708 N N . LYS A 1 89 ? -9.146 7.528 8.398 1.00 95.50 89 LYS A N 1
ATOM 709 C CA . LYS A 1 89 ? -10.581 7.499 8.062 1.00 95.50 89 LYS A CA 1
ATOM 710 C C . LYS A 1 89 ? -11.441 6.895 9.179 1.00 95.50 89 LYS A C 1
ATOM 712 O O . LYS A 1 89 ? -12.614 6.629 8.936 1.00 95.50 89 LYS A O 1
ATOM 717 N N . ARG A 1 90 ? -10.884 6.717 10.385 1.00 94.69 90 ARG A N 1
ATOM 718 C CA . ARG A 1 90 ? -11.536 6.130 11.572 1.00 94.69 90 ARG A CA 1
ATOM 719 C C . ARG A 1 90 ? -12.061 4.706 11.357 1.00 94.69 90 ARG A C 1
ATOM 721 O O . ARG A 1 90 ? -12.981 4.270 12.040 1.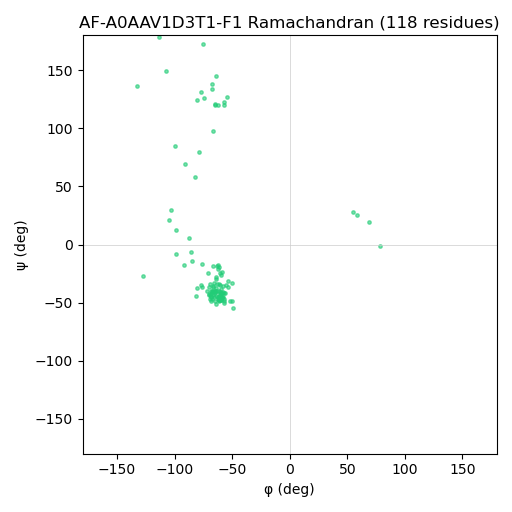00 94.69 90 ARG A O 1
ATOM 728 N N . LYS A 1 91 ? -11.460 3.976 10.419 1.00 96.12 91 LYS A N 1
ATOM 729 C CA . LYS A 1 91 ? -11.727 2.559 10.150 1.00 96.12 91 LYS A CA 1
ATOM 730 C C . LYS A 1 91 ? -10.780 1.704 10.987 1.00 96.12 91 LYS A C 1
ATOM 732 O O . LYS A 1 91 ? -9.794 1.171 10.485 1.00 96.12 91 LYS A O 1
ATOM 737 N N . ILE A 1 92 ? -11.001 1.726 12.300 1.00 94.81 92 ILE A N 1
ATOM 738 C CA . ILE A 1 92 ? -10.048 1.196 13.285 1.00 94.81 92 ILE A CA 1
ATOM 739 C C . ILE A 1 92 ? -9.896 -0.315 13.145 1.00 94.81 92 ILE A C 1
AT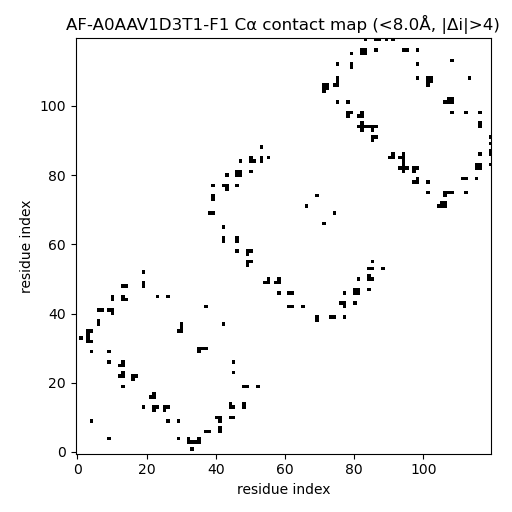OM 741 O O . ILE A 1 92 ? -8.769 -0.795 13.098 1.00 94.81 92 ILE A O 1
ATOM 745 N N . GLN A 1 93 ? -11.010 -1.040 13.012 1.00 95.94 93 GLN A N 1
ATOM 746 C CA . GLN A 1 93 ? -10.971 -2.493 12.874 1.00 95.94 93 GLN A CA 1
ATOM 747 C C . GLN A 1 93 ? -10.199 -2.895 11.620 1.00 95.94 93 GLN A C 1
ATOM 749 O O . GLN A 1 93 ? -9.260 -3.670 11.711 1.00 95.94 93 GLN A O 1
ATOM 754 N N . GLU A 1 94 ? -10.488 -2.274 10.474 1.00 96.75 94 GLU A N 1
ATOM 755 C CA . GLU A 1 94 ? -9.766 -2.585 9.239 1.00 96.75 94 GLU A CA 1
ATOM 756 C C . GLU A 1 94 ? -8.274 -2.224 9.325 1.00 96.75 94 GLU A C 1
ATOM 758 O O . GLU A 1 94 ? -7.438 -2.869 8.699 1.00 96.75 94 GLU A O 1
ATOM 763 N N . SER A 1 95 ? -7.915 -1.204 10.109 1.00 95.75 95 SER A N 1
ATOM 764 C CA . SER A 1 95 ? -6.514 -0.868 10.368 1.00 95.75 95 SER A CA 1
ATOM 765 C C . SER A 1 95 ? -5.799 -1.951 11.184 1.00 95.75 95 SER A C 1
ATOM 767 O O . SER A 1 95 ? -4.684 -2.340 10.828 1.00 95.75 95 SER A O 1
ATOM 769 N N . ILE A 1 96 ? -6.459 -2.474 12.224 1.00 94.50 96 ILE A N 1
ATOM 770 C CA . ILE A 1 96 ? -5.980 -3.613 13.022 1.00 94.50 96 ILE A CA 1
ATOM 771 C C . ILE A 1 96 ? -5.851 -4.852 12.131 1.00 94.50 96 ILE A C 1
ATOM 773 O O . ILE A 1 96 ? -4.783 -5.454 12.091 1.00 94.50 96 ILE A O 1
ATOM 777 N N . ASP A 1 97 ? -6.864 -5.157 11.319 1.00 94.81 97 ASP A N 1
ATOM 778 C CA . ASP A 1 97 ? -6.857 -6.314 10.420 1.00 94.81 97 ASP A CA 1
ATOM 779 C C . ASP A 1 97 ? -5.710 -6.243 9.390 1.00 94.81 97 ASP A C 1
ATOM 781 O O . ASP A 1 97 ? -5.150 -7.259 8.980 1.00 94.81 97 ASP A O 1
ATOM 785 N N . VAL A 1 98 ? -5.335 -5.049 8.912 1.00 94.56 98 VAL A N 1
ATOM 786 C CA . VAL A 1 98 ? -4.152 -4.880 8.043 1.00 94.56 98 VAL A CA 1
ATOM 787 C C . VAL A 1 98 ? -2.861 -5.148 8.814 1.00 94.56 98 VAL A C 1
ATOM 789 O O . VAL A 1 98 ? -1.966 -5.786 8.261 1.00 94.56 98 VAL A O 1
ATOM 792 N N . PHE A 1 99 ? -2.754 -4.648 10.046 1.00 93.56 99 PHE A N 1
ATOM 793 C CA . PHE A 1 99 ? -1.574 -4.828 10.888 1.00 93.56 99 PHE A CA 1
ATOM 794 C C . PHE A 1 99 ? -1.367 -6.305 11.245 1.00 93.56 99 PHE A C 1
ATOM 796 O O . PHE A 1 99 ? -0.288 -6.838 11.014 1.00 93.56 99 PHE A O 1
ATOM 803 N N . GLU A 1 100 ? -2.412 -6.997 11.698 1.00 91.81 100 GLU A N 1
ATOM 804 C CA . GLU A 1 100 ?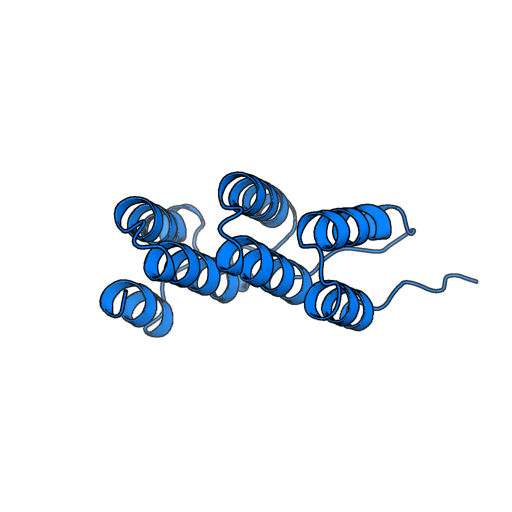 -2.353 -8.426 12.030 1.00 91.81 100 GLU A CA 1
ATOM 805 C C . GLU A 1 100 ? -2.025 -9.289 10.804 1.00 91.81 100 GLU A C 1
ATOM 807 O O . GLU A 1 100 ? -1.289 -10.268 10.905 1.00 91.81 100 GLU A O 1
ATOM 812 N N . ARG A 1 101 ? -2.489 -8.895 9.606 1.00 89.94 101 ARG A N 1
ATOM 813 C CA . ARG A 1 101 ? -2.136 -9.572 8.347 1.00 89.94 101 ARG A CA 1
ATOM 814 C C . ARG A 1 101 ? -0.641 -9.547 8.027 1.00 89.94 101 ARG A C 1
ATOM 816 O O . ARG A 1 101 ? -0.217 -10.364 7.214 1.00 89.94 101 ARG A O 1
ATOM 823 N N . MET A 1 102 ? 0.153 -8.647 8.608 1.00 89.06 102 MET A N 1
ATOM 824 C CA . MET A 1 102 ? 1.590 -8.569 8.326 1.00 89.06 102 MET A CA 1
ATOM 825 C C . MET A 1 102 ? 2.312 -9.876 8.696 1.00 89.06 102 MET A C 1
ATOM 827 O O . MET A 1 102 ? 3.055 -10.411 7.869 1.00 89.06 102 MET A O 1
ATOM 831 N N . ASP A 1 103 ? 1.991 -10.459 9.853 1.00 82.44 103 ASP A N 1
ATOM 832 C CA . ASP A 1 103 ? 2.581 -11.723 10.315 1.00 82.44 103 ASP A CA 1
ATOM 833 C C . ASP A 1 103 ? 2.214 -12.899 9.400 1.00 82.44 103 ASP A C 1
ATOM 835 O O . ASP A 1 103 ? 3.069 -13.710 9.045 1.00 82.44 103 ASP A O 1
ATOM 839 N N . PHE A 1 104 ? 0.964 -12.955 8.924 1.00 80.44 104 PHE A N 1
ATOM 840 C CA . PHE A 1 104 ? 0.506 -14.001 7.996 1.00 80.44 104 PHE A CA 1
ATOM 841 C C . PHE A 1 104 ? 1.279 -14.023 6.674 1.00 80.44 104 PHE A C 1
ATOM 843 O O . PHE A 1 104 ? 1.324 -15.054 6.002 1.00 80.44 104 PHE A O 1
ATOM 850 N N . TYR A 1 105 ? 1.874 -12.896 6.289 1.00 77.62 105 TYR A N 1
ATOM 851 C CA . TYR A 1 105 ? 2.686 -12.779 5.084 1.00 77.62 105 TYR A CA 1
ATOM 852 C C . TYR A 1 105 ? 4.187 -12.731 5.387 1.00 77.62 105 TYR A C 1
ATOM 854 O O . TYR A 1 105 ? 4.941 -12.276 4.536 1.00 77.62 105 TYR A O 1
ATOM 862 N N . ASN A 1 106 ? 4.638 -13.209 6.556 1.00 80.19 106 ASN A N 1
ATOM 863 C CA . ASN A 1 106 ? 6.045 -13.190 6.987 1.00 80.19 106 ASN A CA 1
ATOM 864 C C . ASN A 1 106 ? 6.681 -11.787 6.947 1.00 80.19 106 ASN A C 1
ATOM 866 O O . ASN A 1 106 ? 7.886 -11.637 6.744 1.00 80.19 106 ASN A O 1
ATOM 870 N N . CYS A 1 107 ? 5.868 -10.744 7.103 1.00 82.38 107 CYS A N 1
ATOM 871 C CA . CYS A 1 107 ? 6.316 -9.364 7.157 1.00 82.38 107 CYS A CA 1
ATOM 872 C C . CYS A 1 107 ? 6.365 -8.932 8.625 1.00 82.38 107 CYS A C 1
ATOM 874 O O . CYS A 1 107 ? 5.412 -8.340 9.120 1.00 82.38 107 CYS A O 1
ATOM 876 N N . GLU A 1 108 ? 7.464 -9.228 9.319 1.00 82.19 108 GLU A N 1
ATOM 877 C CA . GLU A 1 108 ? 7.604 -8.909 10.746 1.00 82.19 108 GLU A CA 1
ATOM 878 C C . GLU A 1 108 ? 7.408 -7.398 11.013 1.00 82.19 108 GLU A C 1
ATOM 880 O O . GLU A 1 108 ? 8.125 -6.572 10.435 1.00 82.19 108 GLU A O 1
ATOM 885 N N . PRO A 1 109 ? 6.449 -7.000 11.872 1.00 85.50 109 PRO A N 1
ATOM 886 C CA . PRO A 1 109 ? 6.195 -5.597 12.169 1.00 85.50 109 PRO A CA 1
ATOM 887 C C . PRO A 1 109 ? 7.382 -4.934 12.878 1.00 85.50 109 PRO A C 1
ATOM 889 O O . PRO A 1 109 ? 7.737 -5.295 14.002 1.00 85.50 109 PRO A O 1
ATOM 892 N N . SER A 1 110 ? 7.968 -3.895 12.278 1.00 88.44 110 SER A N 1
ATOM 893 C CA . SER A 1 110 ? 8.965 -3.070 12.965 1.00 88.44 110 SER A CA 1
ATOM 894 C C . SER A 1 110 ? 8.324 -2.126 13.985 1.00 88.44 110 SER A C 1
ATOM 896 O O . SER A 1 110 ? 7.111 -1.897 14.016 1.00 88.44 110 SER A O 1
ATOM 898 N N . VAL A 1 111 ? 9.168 -1.443 14.765 1.00 88.81 111 VAL A N 1
ATOM 899 C CA . VAL A 1 111 ? 8.762 -0.325 15.637 1.00 88.81 111 VAL A CA 1
ATOM 900 C C . VAL A 1 111 ? 7.924 0.717 14.883 1.00 88.81 111 VAL A C 1
ATOM 902 O O . VAL A 1 111 ? 7.009 1.313 15.452 1.00 88.81 111 VAL A O 1
ATOM 905 N N . GLN A 1 112 ? 8.187 0.940 13.589 1.00 86.75 112 GLN A N 1
ATOM 906 C CA . GLN A 1 112 ? 7.395 1.877 12.791 1.00 86.75 112 GLN A CA 1
ATOM 907 C C . GLN A 1 112 ? 5.970 1.379 12.534 1.00 86.75 112 GLN A C 1
ATOM 909 O O . GLN A 1 112 ? 5.056 2.207 12.474 1.00 86.75 112 GLN A O 1
ATOM 914 N N . ALA A 1 113 ? 5.781 0.067 12.395 1.00 85.81 113 ALA A N 1
ATOM 915 C CA . ALA A 1 113 ? 4.471 -0.550 12.245 1.00 85.81 113 ALA A CA 1
ATOM 916 C C . ALA A 1 113 ? 3.667 -0.456 13.548 1.00 85.81 113 ALA A C 1
ATOM 918 O O . ALA A 1 113 ? 2.544 0.048 13.525 1.00 85.81 113 ALA A O 1
ATOM 919 N N . TYR A 1 114 ? 4.278 -0.790 14.690 1.00 88.50 114 TYR A N 1
ATOM 920 C CA . TYR A 1 114 ? 3.659 -0.617 16.012 1.00 88.50 114 TYR A CA 1
ATOM 921 C C . TYR A 1 114 ? 3.277 0.844 16.291 1.00 88.50 114 TYR A C 1
ATOM 923 O O . TYR A 1 114 ? 2.157 1.147 16.696 1.00 88.50 114 TYR A O 1
ATOM 931 N N . ASN A 1 115 ? 4.168 1.792 15.992 1.00 89.12 115 ASN A N 1
ATOM 932 C CA . ASN A 1 115 ? 3.845 3.217 16.093 1.00 89.12 115 ASN A CA 1
ATOM 933 C C . ASN A 1 115 ? 2.741 3.640 15.115 1.00 89.12 115 ASN A C 1
ATOM 935 O O . ASN A 1 115 ? 2.046 4.623 15.363 1.00 89.12 115 ASN A O 1
ATOM 939 N N . GLY A 1 116 ? 2.604 2.945 13.986 1.00 84.62 116 GLY A N 1
ATOM 940 C CA . GLY A 1 116 ? 1.554 3.180 13.005 1.00 84.62 116 GLY A CA 1
ATOM 941 C C . GLY A 1 116 ? 0.167 2.833 13.531 1.00 84.62 116 GLY A C 1
ATOM 942 O O . GLY A 1 116 ? -0.745 3.606 13.263 1.00 84.62 116 GLY A O 1
ATOM 943 N N . ILE A 1 117 ? 0.030 1.732 14.282 1.00 88.12 117 ILE A N 1
ATOM 944 C CA . ILE A 1 117 ? -1.244 1.306 14.880 1.00 88.12 117 ILE A CA 1
ATOM 945 C C . ILE A 1 117 ? -1.569 2.066 16.180 1.00 88.12 117 ILE A C 1
ATOM 947 O O . ILE A 1 117 ? -2.713 2.442 16.407 1.00 88.12 117 ILE A O 1
ATOM 951 N N . MET A 1 118 ? -0.572 2.374 17.016 1.00 86.75 118 MET A N 1
ATOM 952 C CA . MET A 1 118 ? -0.807 3.087 18.283 1.00 86.75 118 MET A CA 1
ATOM 953 C C . MET A 1 118 ? -1.190 4.565 18.105 1.00 86.75 118 MET A C 1
ATOM 955 O O . MET A 1 118 ? -1.817 5.138 18.989 1.00 86.75 118 MET A O 1
ATOM 959 N N . ASN A 1 119 ? -0.803 5.190 16.987 1.00 79.31 119 ASN A N 1
ATOM 960 C CA . ASN A 1 119 ? -1.066 6.609 16.700 1.00 79.31 119 ASN A CA 1
ATOM 961 C C . ASN A 1 119 ? -2.206 6.817 15.688 1.00 79.31 119 ASN A C 1
ATOM 963 O O . ASN A 1 119 ? -2.160 7.765 14.895 1.00 79.31 119 ASN A O 1
ATOM 967 N N . ILE A 1 120 ? -3.175 5.901 15.657 1.00 78.69 120 ILE A N 1
ATOM 968 C CA . ILE A 1 120 ? -4.365 6.002 14.805 1.00 78.69 120 ILE A CA 1
ATOM 969 C C . ILE A 1 120 ? -5.390 6.977 15.385 1.00 78.69 120 ILE A C 1
ATOM 971 O O . ILE A 1 120 ? -5.662 6.896 16.601 1.00 78.69 120 ILE A O 1
#

Mean predicted aligned error: 4.27 Å

pLDDT: mean 91.09, std 10.08, range [34.25, 98.44]

Organism: NCBI:txid529605

Foldseek 3Di:
DQPLPDLVVLLVLCVPVPDLVVNVVSLVVSVPRPPDDHALSSLLSNLLSCLQVVVLVVSVVSVVVCLVRYQLQSNQSSLLSNLLSCVVVVVLVVSVVSLVCSVVRVNDHDPSSVVSNVVD

Radius of gyration: 14.45 Å; Cα contacts (8 Å, |Δi|>4): 136; chains: 1; bounding box: 26×28×48 Å

Secondary structure (DSSP, 8-state):
---PPPHHHHHHHHHH-SSHHHHHHHHHHGGGSTT----HHHHHHHHHHHHHTT-HHHHHHHHHHHHTTS-GGG-HHHHHHHHHHHHHTT-HHHHHHHHHHHHHTT-PPPHHHHHHHHT-

Nearest PDB structures (foldseek):
  8rdj-assembly1_G  TM=8.239E-01  e=4.636E-03  Sinapis alba
  6u3w-assembly1_B  TM=6.598E-01  e=4.353E-01  Saccharomyces cerevisiae S288C
  7pua-assembly1_DH  TM=6.230E-01  e=5.586E-01  Trypanosoma brucei brucei
  3mv2-assembly1_B  TM=6.313E-01  e=1.761E+00  Saccharomyces cerevisiae
  8tau-assembly1_O  TM=4.879E-01  e=3.369E+00  Homo sapiens